Protein AF-A0A8E0VIP3-F1 (afdb_monomer_lite)

Sequence (101 aa):
MPTPKDGAHVLYSSLPDEWDQKVMSYVNENWNEKNRLDSLYPIMLKLEQAFGPGWRLDNVIDYKVEDPEAVPQSTINFCFGKDPTIYSIWRQRVPDNPISL

Secondary structure (DSSP, 8-state):
-PPP---EEEEEE---TTHHHHHHHHHHHH--TTSTTGGGHHHHHHHHHHH-S-EEEEEES-SS---TTBPTT--EEEEETT--PEEEEEEBPPPSS----

Structure (mmCIF, N/CA/C/O backbone):
data_AF-A0A8E0VIP3-F1
#
_entry.id   AF-A0A8E0VIP3-F1
#
loop_
_atom_site.group_PDB
_atom_site.id
_atom_site.type_symbol
_atom_site.label_atom_id
_atom_site.label_alt_id
_atom_site.label_comp_id
_atom_site.label_asym_id
_atom_site.label_entity_id
_atom_site.label_seq_id
_atom_site.pdbx_PDB_ins_code
_atom_site.Cartn_x
_atom_site.Cartn_y
_atom_site.Cartn_z
_atom_site.occupancy
_atom_site.B_iso_or_equiv
_atom_site.auth_seq_id
_atom_site.auth_comp_id
_atom_site.auth_asym_id
_atom_site.auth_atom_id
_atom_site.pdbx_PDB_model_num
ATOM 1 N N . MET A 1 1 ? -21.876 13.258 19.506 1.00 30.53 1 MET A N 1
ATOM 2 C CA . MET A 1 1 ? -21.689 13.376 18.046 1.00 30.53 1 MET A CA 1
ATOM 3 C C . MET A 1 1 ? -20.527 12.468 17.692 1.00 30.53 1 MET A C 1
ATOM 5 O O . MET A 1 1 ? -19.521 12.590 18.383 1.00 30.53 1 MET A O 1
ATOM 9 N N . PRO A 1 2 ? -20.646 11.523 16.748 1.00 32.59 2 PRO A N 1
ATOM 10 C CA . PRO A 1 2 ? -19.463 10.808 16.290 1.00 32.59 2 PRO A CA 1
ATOM 11 C C . PRO A 1 2 ? -18.527 11.849 15.666 1.00 32.59 2 PRO A C 1
ATOM 13 O O . PRO A 1 2 ? -18.940 12.610 14.792 1.00 32.59 2 PRO A O 1
ATOM 16 N N . THR A 1 3 ? -17.312 11.959 16.190 1.00 37.97 3 THR A N 1
ATOM 17 C CA . THR A 1 3 ? -16.224 12.711 15.560 1.00 37.97 3 THR A CA 1
ATOM 18 C C . THR A 1 3 ? -16.037 12.197 14.131 1.00 37.97 3 THR A C 1
ATOM 20 O O . THR A 1 3 ? -16.285 11.007 13.899 1.00 37.97 3 THR A O 1
ATOM 23 N N . PRO A 1 4 ? -15.623 13.039 13.163 1.00 40.31 4 PRO A N 1
ATOM 24 C CA . PRO A 1 4 ? -15.192 12.531 11.869 1.00 40.31 4 PRO A CA 1
ATOM 25 C C . PRO A 1 4 ? -14.205 11.396 12.139 1.00 40.31 4 PRO A C 1
ATOM 27 O O . PRO A 1 4 ? -13.301 11.557 12.961 1.00 40.31 4 PRO A O 1
ATOM 30 N N . LYS A 1 5 ? -14.415 10.225 11.532 1.00 53.25 5 LYS A N 1
ATOM 31 C CA . LYS A 1 5 ? -13.317 9.269 11.414 1.00 53.25 5 LYS A CA 1
ATOM 32 C C . LYS A 1 5 ? -12.247 10.033 10.645 1.00 53.25 5 LYS A C 1
ATOM 34 O O . LYS A 1 5 ? -12.440 10.270 9.455 1.00 53.25 5 LYS A O 1
ATOM 39 N N . ASP A 1 6 ? -11.207 10.498 11.325 1.00 67.62 6 ASP A N 1
ATOM 40 C CA . ASP A 1 6 ? -10.025 11.011 10.649 1.00 67.62 6 ASP A CA 1
ATOM 41 C C . ASP A 1 6 ? -9.506 9.830 9.819 1.00 67.62 6 ASP A C 1
ATOM 43 O O . ASP A 1 6 ? -9.035 8.829 10.364 1.00 67.62 6 ASP A O 1
ATOM 47 N N . GLY A 1 7 ? -9.787 9.868 8.519 1.00 77.00 7 GLY A N 1
ATOM 48 C CA . GLY A 1 7 ? -9.544 8.759 7.613 1.00 77.00 7 GLY A CA 1
ATOM 49 C C . GLY A 1 7 ? -8.056 8.471 7.452 1.00 77.00 7 GLY A C 1
ATOM 50 O O . GLY A 1 7 ? -7.186 9.103 8.052 1.00 77.00 7 GLY A O 1
ATOM 51 N N . ALA A 1 8 ? -7.754 7.504 6.603 1.00 88.06 8 ALA A N 1
ATOM 52 C CA . ALA A 1 8 ? -6.410 7.313 6.112 1.00 88.06 8 ALA A CA 1
ATOM 53 C C . ALA A 1 8 ? -5.997 8.522 5.257 1.00 88.06 8 ALA A C 1
ATOM 55 O O . ALA A 1 8 ? -6.725 8.919 4.339 1.00 88.06 8 ALA A O 1
ATOM 56 N N . HIS A 1 9 ? -4.816 9.071 5.529 1.00 88.62 9 HIS A N 1
ATOM 57 C CA . HIS A 1 9 ? -4.218 10.178 4.788 1.00 88.62 9 HIS A CA 1
ATOM 58 C C . HIS A 1 9 ? -2.890 9.743 4.172 1.00 88.62 9 HIS A C 1
ATOM 60 O O . HIS A 1 9 ? -2.073 9.109 4.839 1.00 88.62 9 HIS A O 1
ATOM 66 N N . VAL A 1 10 ? -2.668 10.105 2.907 1.00 91.00 10 VAL A N 1
ATOM 67 C CA . VAL A 1 10 ? -1.413 9.825 2.197 1.00 91.00 10 VAL A CA 1
ATOM 68 C C . VAL A 1 10 ? -0.311 10.740 2.722 1.00 91.00 10 VAL A C 1
ATOM 70 O O . VAL A 1 10 ? -0.490 11.953 2.805 1.00 91.00 10 VAL A O 1
ATOM 73 N N . LEU A 1 11 ? 0.838 10.153 3.039 1.00 90.62 11 LEU A N 1
ATOM 74 C CA . LEU A 1 11 ? 2.067 10.862 3.395 1.00 90.62 11 LEU A CA 1
ATOM 75 C C . LEU A 1 11 ? 3.039 10.919 2.213 1.00 90.62 11 LEU A C 1
ATOM 77 O O . LEU A 1 11 ? 3.716 11.927 2.014 1.00 90.62 11 LEU A O 1
ATOM 81 N N . TYR A 1 12 ? 3.083 9.845 1.426 1.00 91.19 12 TYR A N 1
ATOM 82 C CA . TYR A 1 12 ? 3.889 9.715 0.219 1.00 91.19 12 TYR A CA 1
ATOM 83 C C . TYR A 1 12 ? 3.236 8.703 -0.726 1.00 91.19 12 TYR A C 1
ATOM 85 O O . TYR A 1 12 ? 2.666 7.715 -0.269 1.00 91.19 12 TYR A O 1
ATOM 93 N N . SER A 1 13 ? 3.328 8.927 -2.034 1.00 93.19 13 SER A N 1
ATOM 94 C CA . SER A 1 13 ? 2.939 7.943 -3.041 1.00 93.19 13 SER A CA 1
ATOM 95 C C . SER A 1 13 ? 3.808 8.105 -4.279 1.00 93.19 13 SER A C 1
ATOM 97 O O . SER A 1 13 ? 4.024 9.226 -4.742 1.00 93.19 13 SER A O 1
ATOM 99 N N . SER A 1 14 ? 4.268 6.984 -4.819 1.00 93.38 14 SER A N 1
ATOM 100 C CA . SER A 1 14 ? 4.846 6.878 -6.156 1.00 93.38 14 SER A CA 1
ATOM 101 C C . SER A 1 14 ? 4.012 6.003 -7.086 1.00 93.38 14 SER A C 1
ATOM 103 O O . SER A 1 14 ? 4.417 5.776 -8.222 1.00 93.38 14 SER A O 1
ATOM 105 N N . LEU A 1 15 ? 2.852 5.516 -6.631 1.00 93.00 15 LEU A N 1
ATOM 106 C CA . LEU A 1 15 ? 1.967 4.699 -7.456 1.00 93.00 15 LEU A CA 1
ATOM 107 C C . LEU A 1 15 ? 1.599 5.410 -8.772 1.00 93.00 15 LEU A C 1
ATOM 109 O O . LEU A 1 15 ? 1.451 6.634 -8.774 1.00 93.00 15 LEU A O 1
ATOM 113 N N . PRO A 1 16 ? 1.390 4.659 -9.871 1.00 89.56 16 PRO A N 1
ATOM 114 C CA . PRO A 1 16 ? 0.934 5.232 -11.130 1.00 89.56 16 PRO A CA 1
ATOM 115 C C . PRO A 1 16 ? -0.430 5.910 -10.975 1.00 89.56 16 PRO A C 1
ATOM 117 O O . PRO A 1 16 ? -1.215 5.540 -10.096 1.00 89.56 16 PRO A O 1
ATOM 120 N N . ASP A 1 17 ? -0.718 6.864 -11.860 1.00 82.44 17 ASP A N 1
ATOM 121 C CA . ASP A 1 17 ? -1.905 7.720 -11.783 1.00 82.44 17 ASP A CA 1
ATOM 122 C C . ASP A 1 17 ? -3.201 6.936 -11.480 1.00 82.44 17 ASP A C 1
ATOM 124 O O . ASP A 1 17 ? -3.452 5.851 -12.014 1.00 82.44 17 ASP A O 1
ATOM 128 N N . GLU A 1 18 ? -4.027 7.512 -10.598 1.00 85.75 18 GLU A N 1
ATOM 129 C CA . GLU A 1 18 ? -5.295 6.989 -10.055 1.00 85.75 18 GLU A CA 1
ATOM 130 C C . GLU A 1 18 ? -5.201 5.834 -9.046 1.00 85.75 18 GLU A C 1
ATOM 132 O O . GLU A 1 18 ? -6.206 5.509 -8.398 1.00 85.75 18 GLU A O 1
ATOM 137 N N . TRP A 1 19 ? -4.053 5.167 -8.904 1.00 92.69 19 TRP A N 1
ATOM 138 C CA . TRP A 1 19 ? -3.944 4.046 -7.965 1.00 92.69 19 TRP A CA 1
ATOM 139 C C . TRP A 1 19 ? -3.847 4.482 -6.513 1.00 92.69 19 TRP A C 1
ATOM 141 O O . TRP A 1 19 ? -4.368 3.779 -5.649 1.00 92.69 19 TRP A O 1
ATOM 151 N N . ASP A 1 20 ? -3.275 5.651 -6.246 1.00 92.19 20 ASP A N 1
ATOM 152 C CA . ASP A 1 20 ? -3.278 6.248 -4.914 1.00 92.19 20 ASP A CA 1
ATOM 153 C C . ASP A 1 20 ? -4.715 6.422 -4.393 1.00 92.19 20 ASP A C 1
ATOM 155 O O . ASP A 1 20 ? -5.058 5.922 -3.324 1.00 92.19 20 ASP A O 1
ATOM 159 N N . GLN A 1 21 ? -5.608 7.006 -5.191 1.00 91.81 21 GLN A N 1
ATOM 160 C CA . GLN A 1 21 ? -7.012 7.202 -4.837 1.00 91.81 21 GLN A CA 1
ATOM 161 C C . GLN A 1 21 ? -7.748 5.870 -4.662 1.00 91.81 21 GLN A C 1
ATOM 163 O O . GLN A 1 21 ? -8.502 5.708 -3.702 1.00 91.81 21 GLN A O 1
ATOM 168 N N . LYS A 1 22 ? -7.510 4.891 -5.547 1.00 93.38 22 LYS A N 1
ATOM 169 C CA . LYS A 1 22 ? -8.127 3.554 -5.461 1.00 93.38 22 LYS A CA 1
ATOM 170 C C . LYS A 1 22 ? -7.701 2.815 -4.193 1.00 93.38 22 LYS A C 1
ATOM 172 O O . LYS A 1 22 ? -8.552 2.241 -3.509 1.00 93.38 22 LYS A O 1
ATOM 177 N N . VAL A 1 23 ? -6.410 2.848 -3.862 1.00 94.38 23 VAL A N 1
ATOM 178 C CA . VAL A 1 23 ? -5.882 2.259 -2.627 1.00 94.38 23 VAL A CA 1
ATOM 179 C C . VAL A 1 23 ? -6.481 2.972 -1.420 1.00 94.38 23 VAL A C 1
ATOM 181 O O . VAL A 1 23 ? -7.023 2.312 -0.539 1.00 94.38 23 VAL A O 1
ATOM 184 N N . MET A 1 24 ? -6.484 4.304 -1.400 1.00 93.19 24 MET A N 1
ATOM 185 C CA . MET A 1 24 ? -6.973 5.062 -0.248 1.00 93.19 24 MET A CA 1
ATOM 186 C C . MET A 1 24 ? -8.485 4.966 -0.040 1.00 93.19 24 MET A C 1
ATOM 188 O O . MET A 1 24 ? -8.918 4.952 1.113 1.00 93.19 24 MET A O 1
ATOM 192 N N . SER A 1 25 ? -9.291 4.846 -1.102 1.00 92.50 25 SER A N 1
ATOM 193 C CA . SER A 1 25 ? -10.726 4.542 -0.976 1.00 92.50 25 SER A CA 1
ATOM 194 C C . SER A 1 25 ? -10.914 3.196 -0.285 1.00 92.50 25 SER A C 1
ATOM 196 O O . SER A 1 25 ? -11.612 3.106 0.723 1.00 92.50 25 SER A O 1
ATOM 198 N N . TYR A 1 26 ? -10.198 2.165 -0.752 1.00 93.06 26 TYR A N 1
ATOM 199 C CA . TYR A 1 26 ? -10.265 0.835 -0.155 1.00 93.06 26 TYR A CA 1
ATOM 200 C C . TYR A 1 26 ? -9.833 0.844 1.315 1.00 93.06 26 TYR A C 1
ATOM 202 O O . TYR A 1 26 ? -10.538 0.307 2.168 1.00 93.06 26 TYR A O 1
ATOM 210 N N . VAL A 1 27 ? -8.691 1.462 1.620 1.00 92.00 27 VAL A N 1
ATOM 211 C CA . VAL A 1 27 ? -8.145 1.555 2.978 1.00 92.00 27 VAL A CA 1
ATOM 212 C C . VAL A 1 27 ? -9.154 2.232 3.913 1.00 92.00 27 VAL A C 1
ATOM 214 O O . VAL A 1 27 ? -9.440 1.704 4.984 1.00 92.00 27 VAL A O 1
ATOM 217 N N . ASN A 1 28 ? -9.749 3.354 3.500 1.00 89.94 28 ASN A N 1
ATOM 218 C CA . ASN A 1 28 ? -10.745 4.073 4.300 1.00 89.94 28 ASN A CA 1
ATOM 219 C C . ASN A 1 28 ? -12.037 3.276 4.532 1.00 89.94 28 ASN A C 1
ATOM 221 O O . ASN A 1 28 ? -12.616 3.339 5.617 1.00 89.94 28 ASN A O 1
ATOM 225 N N . GLU A 1 29 ? -12.491 2.528 3.527 1.00 90.25 29 GLU A N 1
ATOM 226 C CA . GLU A 1 29 ? -13.707 1.712 3.603 1.00 90.25 29 GLU A CA 1
ATOM 227 C C . GLU A 1 29 ? -13.531 0.464 4.476 1.00 90.25 29 GLU A C 1
ATOM 229 O O . GLU A 1 29 ? -14.471 0.053 5.158 1.00 90.25 29 GLU A O 1
ATOM 234 N N . ASN A 1 30 ? -12.339 -0.140 4.457 1.00 89.44 30 ASN A N 1
ATOM 235 C CA . ASN A 1 30 ? -12.104 -1.467 5.030 1.00 89.44 30 ASN A CA 1
ATOM 236 C C . ASN A 1 30 ? -11.327 -1.441 6.350 1.00 89.44 30 ASN A C 1
ATOM 238 O O . ASN A 1 30 ? -11.266 -2.467 7.025 1.00 89.44 30 ASN A O 1
ATOM 242 N N . TRP A 1 31 ? -10.770 -0.294 6.754 1.00 87.00 31 TRP A N 1
ATOM 243 C CA . TRP A 1 31 ? -9.968 -0.191 7.971 1.00 87.00 31 TRP A CA 1
ATOM 244 C C . TRP A 1 31 ? -10.680 -0.724 9.216 1.00 87.00 31 TRP A C 1
ATOM 246 O O . TRP A 1 31 ? -11.782 -0.296 9.578 1.00 87.00 31 TRP A O 1
ATOM 256 N N . ASN A 1 32 ? -9.982 -1.610 9.925 1.00 85.12 32 ASN A N 1
ATOM 257 C CA . ASN A 1 32 ? -10.418 -2.149 11.200 1.00 85.12 32 ASN A CA 1
ATOM 258 C C . ASN A 1 32 ? -9.296 -2.045 12.238 1.00 85.12 32 ASN A C 1
ATOM 260 O O . ASN A 1 32 ? -8.311 -2.775 12.176 1.00 85.12 32 ASN A O 1
ATOM 264 N N . GLU A 1 33 ? -9.483 -1.197 13.251 1.00 81.00 33 GLU A N 1
ATOM 265 C CA . GLU A 1 33 ? -8.489 -0.962 14.308 1.00 81.00 33 GLU A CA 1
ATOM 266 C C . GLU A 1 33 ? -8.072 -2.222 15.080 1.00 81.00 33 GLU A C 1
ATOM 2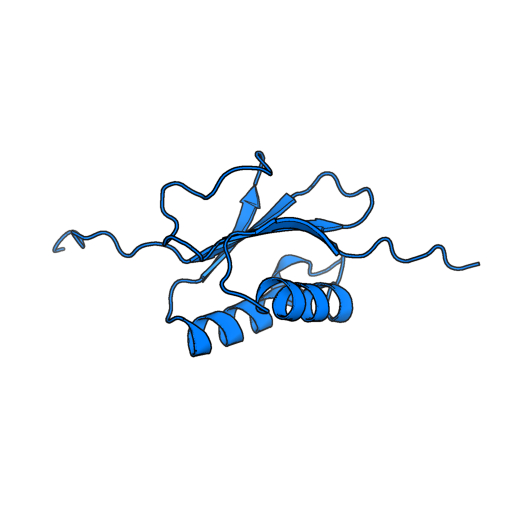68 O O . GLU A 1 33 ? -6.963 -2.252 15.614 1.00 81.00 33 GLU A O 1
ATOM 273 N N . LYS A 1 34 ? -8.933 -3.249 15.149 1.00 82.50 34 LYS A N 1
ATOM 274 C CA . LYS A 1 34 ? -8.636 -4.519 15.833 1.00 82.50 34 LYS A CA 1
ATOM 275 C C . LYS A 1 34 ? -7.828 -5.484 14.963 1.00 82.50 34 LYS A C 1
ATOM 277 O O . LYS A 1 34 ? -7.049 -6.253 15.508 1.00 82.50 34 LYS A O 1
ATOM 282 N N . ASN A 1 35 ? -7.990 -5.405 13.640 1.00 82.38 35 ASN A N 1
ATOM 283 C CA . ASN A 1 35 ? -7.396 -6.310 12.648 1.00 82.38 35 ASN A CA 1
ATOM 284 C C . ASN A 1 35 ? -6.745 -5.498 11.516 1.00 82.38 35 ASN A C 1
ATOM 286 O O . ASN A 1 35 ? -7.083 -5.654 10.343 1.00 82.38 35 ASN A O 1
ATOM 290 N N . ARG A 1 36 ? -5.854 -4.576 11.892 1.00 80.56 36 ARG A N 1
ATOM 291 C CA . ARG A 1 36 ? -5.331 -3.510 11.022 1.00 80.56 36 ARG A CA 1
ATOM 292 C C . ARG A 1 36 ? -4.755 -4.050 9.714 1.00 80.56 36 ARG A C 1
ATOM 294 O O . ARG A 1 36 ? -5.255 -3.711 8.647 1.00 80.56 36 ARG A O 1
ATOM 301 N N . LEU A 1 37 ? -3.761 -4.934 9.802 1.00 7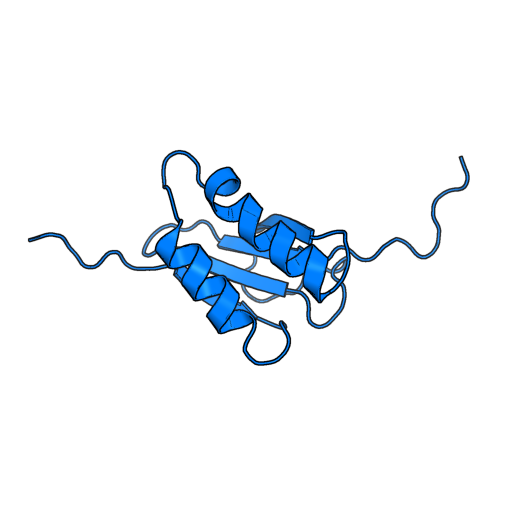9.94 37 LEU A N 1
ATOM 302 C CA . LEU A 1 37 ? -3.067 -5.481 8.631 1.00 79.94 37 LEU A CA 1
ATOM 303 C C . LEU A 1 37 ? -3.971 -6.410 7.811 1.00 79.94 37 LEU A C 1
ATOM 305 O O . LEU A 1 37 ? -4.074 -6.252 6.596 1.00 79.94 37 LEU A O 1
ATOM 309 N N . ASP A 1 38 ? -4.696 -7.313 8.474 1.00 83.38 38 ASP A N 1
ATOM 310 C CA . ASP A 1 38 ? -5.590 -8.267 7.804 1.00 83.38 38 ASP A CA 1
ATOM 311 C C . ASP A 1 38 ? -6.691 -7.561 7.005 1.00 83.38 38 ASP A C 1
ATOM 313 O O . ASP A 1 38 ? -7.052 -7.997 5.912 1.00 83.38 38 ASP A O 1
ATOM 317 N N . SER A 1 39 ? -7.195 -6.432 7.517 1.00 84.50 39 SER A N 1
ATOM 318 C CA . SER A 1 39 ? -8.220 -5.633 6.837 1.00 84.50 39 SER A CA 1
ATOM 319 C C . SER A 1 39 ? -7.748 -5.016 5.517 1.00 84.50 39 SER A C 1
ATOM 321 O O . SER A 1 39 ? -8.567 -4.660 4.671 1.00 84.50 39 SER A O 1
ATOM 323 N N . LEU A 1 40 ? -6.431 -4.932 5.313 1.00 86.31 40 LEU A N 1
ATOM 324 C CA . LEU A 1 40 ? -5.802 -4.353 4.129 1.00 86.31 40 LEU A CA 1
ATOM 325 C C . LEU A 1 40 ? -5.203 -5.413 3.195 1.00 86.31 40 LEU A C 1
ATOM 327 O O . LEU A 1 40 ? -4.809 -5.097 2.075 1.00 86.31 40 LEU A O 1
ATOM 331 N N . TYR A 1 41 ? -5.190 -6.687 3.586 1.00 85.56 41 TYR A N 1
ATOM 332 C CA . TYR A 1 41 ? -4.689 -7.758 2.726 1.00 85.56 41 TYR A CA 1
ATOM 333 C C . TYR A 1 41 ? -5.354 -7.804 1.333 1.00 85.56 41 TYR A C 1
ATOM 335 O O . TYR A 1 41 ? -4.643 -7.958 0.336 1.00 85.56 41 TYR A O 1
ATOM 343 N N . PRO A 1 42 ? -6.680 -7.597 1.177 1.00 90.75 42 PRO A N 1
ATOM 344 C CA . PRO A 1 42 ? -7.290 -7.726 -0.143 1.00 90.75 42 PRO A CA 1
ATOM 345 C C . PRO A 1 42 ? -6.932 -6.602 -1.128 1.00 90.75 42 PRO A C 1
ATOM 347 O O . PRO A 1 42 ? -7.044 -6.826 -2.335 1.00 90.75 42 PRO A O 1
ATOM 350 N N . ILE A 1 43 ? -6.478 -5.418 -0.680 1.00 93.06 43 ILE A N 1
ATOM 351 C CA . ILE A 1 43 ? -5.956 -4.413 -1.625 1.00 93.06 43 ILE A CA 1
ATOM 352 C C . ILE A 1 43 ? -4.613 -4.847 -2.211 1.00 93.06 43 ILE A C 1
ATOM 354 O O . ILE A 1 43 ? -4.382 -4.619 -3.397 1.00 93.06 43 ILE A O 1
ATOM 358 N N . MET A 1 44 ? -3.784 -5.569 -1.446 1.00 91.94 44 MET A N 1
ATOM 359 C CA . MET A 1 44 ? -2.542 -6.141 -1.973 1.00 91.94 44 MET A CA 1
ATOM 360 C C . MET A 1 44 ? -2.822 -7.124 -3.111 1.00 91.94 44 MET A C 1
ATOM 362 O O . MET A 1 44 ? -2.171 -7.044 -4.143 1.00 91.94 44 MET A O 1
ATOM 366 N N . LEU A 1 45 ? -3.855 -7.968 -3.001 1.00 91.75 45 LEU A N 1
ATOM 367 C CA . LEU A 1 45 ? -4.240 -8.885 -4.086 1.00 91.75 45 LEU A CA 1
ATOM 368 C C . LEU A 1 45 ? -4.642 -8.149 -5.375 1.00 91.75 45 LEU A C 1
ATOM 370 O O . LEU A 1 45 ? -4.316 -8.596 -6.474 1.00 91.75 45 LEU A O 1
ATOM 374 N N . LYS A 1 46 ? -5.334 -7.007 -5.267 1.00 94.06 46 LYS A N 1
ATOM 375 C CA . LYS A 1 46 ? -5.680 -6.183 -6.440 1.00 94.06 46 LYS A CA 1
ATOM 376 C C . LYS A 1 46 ? -4.437 -5.573 -7.086 1.00 94.06 46 LYS A C 1
ATOM 378 O O . LYS A 1 46 ? -4.346 -5.515 -8.309 1.00 94.06 46 LYS A O 1
ATOM 383 N N . LEU A 1 47 ? -3.486 -5.134 -6.267 1.00 94.81 47 LEU A N 1
ATOM 384 C CA . LEU A 1 47 ? -2.210 -4.602 -6.732 1.00 94.81 47 LEU A CA 1
ATOM 385 C C . LEU A 1 47 ? -1.351 -5.698 -7.385 1.00 94.81 47 LEU A C 1
ATOM 387 O O . LEU A 1 47 ? -0.749 -5.457 -8.431 1.00 94.81 47 LEU A O 1
ATOM 391 N N . GLU A 1 48 ? -1.372 -6.922 -6.849 1.00 93.62 48 GLU A N 1
ATOM 392 C CA . GLU A 1 48 ? -0.724 -8.085 -7.463 1.00 93.62 48 GLU A CA 1
ATOM 393 C C . GLU A 1 48 ? -1.290 -8.398 -8.849 1.00 93.62 48 GLU A C 1
ATOM 395 O O . GLU A 1 48 ? -0.532 -8.641 -9.787 1.00 93.62 48 GLU A O 1
ATOM 400 N N . GLN A 1 49 ? -2.613 -8.345 -9.004 1.00 93.38 49 GLN A N 1
ATOM 401 C CA . GLN A 1 49 ? -3.274 -8.561 -10.293 1.00 93.38 49 GLN A CA 1
ATOM 402 C C . GLN A 1 49 ? -2.941 -7.470 -11.318 1.00 93.38 49 GLN A C 1
ATOM 404 O O . GLN A 1 49 ? -2.834 -7.764 -12.507 1.00 93.38 49 GLN A O 1
ATOM 409 N N . ALA A 1 50 ? -2.790 -6.221 -10.872 1.00 92.62 50 ALA A N 1
ATOM 410 C CA . ALA A 1 50 ? -2.552 -5.083 -11.755 1.00 92.62 50 ALA A CA 1
ATOM 411 C C . ALA A 1 50 ? -1.082 -4.922 -12.162 1.00 92.62 50 ALA A C 1
ATOM 413 O O . ALA A 1 50 ? -0.791 -4.599 -13.312 1.00 92.62 50 ALA A O 1
ATOM 414 N N . PHE A 1 51 ? -0.158 -5.138 -11.227 1.00 92.44 51 PHE A N 1
ATOM 415 C CA . PHE A 1 51 ? 1.252 -4.785 -11.400 1.00 92.44 51 PHE A CA 1
ATOM 416 C C . PHE A 1 51 ? 2.201 -5.977 -11.297 1.00 92.44 51 PHE A C 1
ATOM 418 O O . PHE A 1 51 ? 3.385 -5.847 -11.607 1.00 92.44 51 PHE A O 1
ATOM 425 N N . GLY A 1 52 ? 1.699 -7.145 -10.902 1.00 91.69 52 GLY A N 1
ATOM 426 C CA . GLY A 1 52 ? 2.483 -8.346 -10.646 1.00 91.69 52 GLY A CA 1
ATOM 427 C C . GLY A 1 52 ? 2.775 -8.561 -9.156 1.00 91.69 52 GLY A C 1
ATOM 428 O O . GLY A 1 52 ? 2.551 -7.669 -8.336 1.00 91.69 52 GLY A O 1
ATOM 429 N N . PRO A 1 53 ? 3.286 -9.751 -8.799 1.00 92.31 53 PRO A N 1
ATOM 430 C CA . PRO A 1 53 ? 3.380 -10.217 -7.417 1.00 92.31 53 PRO A CA 1
ATOM 431 C C . PRO A 1 53 ? 4.450 -9.483 -6.605 1.00 92.31 53 PRO A C 1
ATOM 433 O O . PRO A 1 53 ? 5.316 -8.802 -7.170 1.00 92.31 53 PRO A O 1
ATOM 436 N N . GLY A 1 54 ? 4.426 -9.705 -5.287 1.00 92.50 54 GLY A N 1
ATOM 437 C CA . GLY A 1 54 ? 5.483 -9.265 -4.369 1.00 92.50 54 GLY A CA 1
ATOM 438 C C . GLY A 1 54 ? 5.139 -8.005 -3.583 1.00 92.50 54 GLY A C 1
ATOM 439 O O . GLY A 1 54 ? 6.041 -7.284 -3.163 1.00 92.50 54 GLY A O 1
ATOM 440 N N . TRP A 1 55 ? 3.850 -7.724 -3.402 1.00 94.25 55 TRP A N 1
ATOM 441 C CA . TRP A 1 55 ? 3.404 -6.603 -2.584 1.00 94.25 55 TRP A CA 1
ATOM 442 C C . TRP A 1 55 ? 3.566 -6.914 -1.095 1.00 94.25 55 TRP A C 1
ATOM 444 O O . TRP A 1 55 ? 3.357 -8.042 -0.637 1.00 94.25 55 TRP A O 1
ATOM 454 N N . ARG A 1 56 ? 3.989 -5.900 -0.351 1.00 92.06 56 ARG A N 1
ATOM 455 C CA . ARG A 1 56 ? 4.248 -5.916 1.085 1.00 92.06 56 ARG A CA 1
ATOM 456 C C . ARG A 1 56 ? 3.379 -4.863 1.755 1.00 92.06 56 ARG A C 1
ATOM 458 O O . ARG A 1 56 ? 3.028 -3.859 1.136 1.00 92.06 56 ARG A O 1
ATOM 465 N N . LEU A 1 57 ? 3.041 -5.119 3.013 1.00 91.50 57 LEU A N 1
ATOM 466 C CA . LEU A 1 57 ? 2.387 -4.172 3.902 1.00 91.50 57 LEU A CA 1
ATOM 467 C C . LEU A 1 57 ? 3.175 -4.164 5.207 1.00 91.50 57 LEU A C 1
ATOM 469 O O . LEU A 1 57 ? 3.145 -5.149 5.944 1.00 91.50 57 LEU A O 1
ATOM 473 N N . ASP A 1 58 ? 3.837 -3.048 5.481 1.00 88.62 58 ASP A N 1
ATOM 474 C CA . ASP A 1 58 ? 4.732 -2.891 6.623 1.00 88.62 58 ASP A CA 1
ATOM 475 C C . ASP A 1 58 ? 4.389 -1.644 7.437 1.00 88.62 58 ASP A C 1
ATOM 477 O O . ASP A 1 58 ? 3.763 -0.700 6.947 1.00 88.62 58 ASP A O 1
ATOM 481 N N . ASN A 1 59 ? 4.851 -1.626 8.686 1.00 88.44 59 ASN A N 1
ATOM 482 C CA . ASN A 1 59 ? 4.886 -0.412 9.491 1.00 88.44 59 ASN A CA 1
ATOM 483 C C . ASN A 1 59 ? 6.277 0.213 9.359 1.00 88.44 59 ASN A C 1
ATOM 485 O O . ASN A 1 59 ? 7.274 -0.446 9.654 1.00 88.44 59 ASN A O 1
ATOM 489 N N . VAL A 1 60 ? 6.348 1.482 8.966 1.00 84.31 60 VAL A N 1
ATOM 490 C CA . VAL A 1 60 ? 7.618 2.186 8.733 1.00 84.31 60 VAL A CA 1
ATOM 491 C C . VAL A 1 60 ? 7.804 3.351 9.700 1.00 84.31 60 VAL A C 1
ATOM 493 O O . VAL A 1 60 ? 6.850 3.868 10.280 1.00 84.31 60 VAL A O 1
ATOM 496 N N . ILE A 1 61 ? 9.060 3.751 9.897 1.00 77.62 61 ILE A N 1
ATOM 497 C CA . ILE A 1 61 ? 9.430 4.869 10.780 1.00 77.62 61 ILE A CA 1
ATOM 498 C C . ILE A 1 61 ? 9.545 6.177 9.984 1.00 77.62 61 ILE A C 1
ATOM 500 O O . ILE A 1 61 ? 9.191 7.239 10.493 1.00 77.62 61 ILE A O 1
ATOM 504 N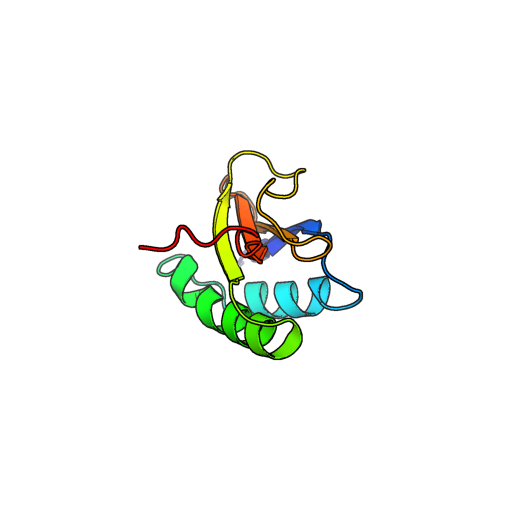 N . ASP A 1 62 ? 10.023 6.109 8.737 1.00 75.44 62 ASP A N 1
ATOM 505 C CA . ASP A 1 62 ? 10.174 7.268 7.855 1.00 75.44 62 ASP A CA 1
ATOM 506 C C . ASP A 1 62 ? 9.029 7.327 6.834 1.00 75.44 62 ASP A C 1
ATOM 508 O O . ASP A 1 62 ? 8.733 6.357 6.141 1.00 75.44 62 ASP A O 1
ATOM 512 N N . TYR A 1 63 ? 8.369 8.479 6.754 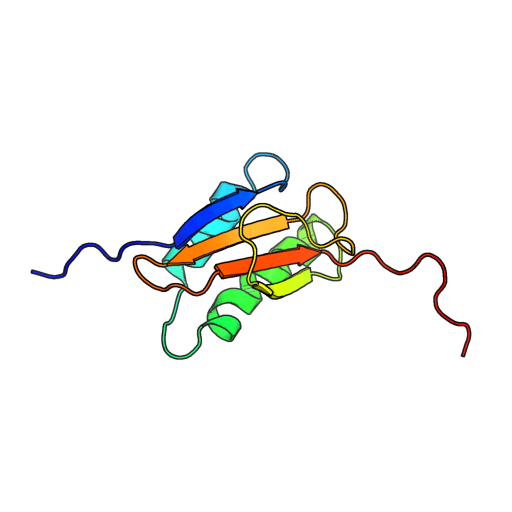1.00 64.06 63 TYR A N 1
ATOM 513 C CA . TYR A 1 63 ? 7.155 8.693 5.968 1.00 64.06 63 TYR A CA 1
ATOM 514 C C . TYR A 1 63 ? 7.426 9.153 4.530 1.00 64.06 63 TYR A C 1
ATOM 516 O O . TYR A 1 63 ? 6.507 9.123 3.710 1.00 64.06 63 TYR A O 1
ATOM 524 N N . LYS A 1 64 ? 8.651 9.599 4.214 1.00 66.56 64 LYS A N 1
ATOM 525 C CA . LYS A 1 64 ? 8.972 10.321 2.964 1.00 66.56 64 LYS A CA 1
ATOM 526 C C . LYS A 1 64 ? 9.798 9.546 1.945 1.00 66.56 64 LYS A C 1
ATOM 528 O O . LYS A 1 64 ? 10.173 10.126 0.927 1.00 66.56 64 LYS A O 1
ATOM 533 N N . VAL A 1 65 ? 10.116 8.287 2.213 1.00 68.62 65 VAL A N 1
ATOM 534 C CA . VAL A 1 65 ? 11.099 7.544 1.421 1.00 68.62 65 VAL A CA 1
ATOM 535 C C . VAL A 1 65 ? 10.466 6.263 0.883 1.00 68.62 65 VAL A C 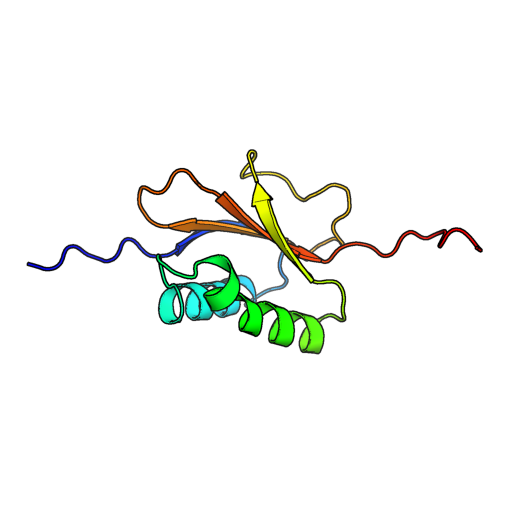1
ATOM 537 O O . VAL A 1 65 ? 9.638 5.640 1.550 1.00 68.62 65 VAL A O 1
ATOM 540 N N . GLU A 1 66 ? 10.829 5.903 -0.347 1.00 79.06 66 GLU A N 1
ATOM 541 C CA . GLU A 1 66 ? 10.608 4.555 -0.870 1.00 79.06 66 GLU A CA 1
ATOM 542 C C . GLU A 1 66 ? 11.548 3.582 -0.162 1.00 79.06 66 GLU A C 1
ATOM 544 O O . GLU A 1 66 ? 12.710 3.914 0.086 1.00 79.06 66 GLU A O 1
ATOM 549 N N . ASP A 1 67 ? 11.077 2.371 0.132 1.00 82.56 67 ASP A N 1
ATOM 550 C CA . ASP A 1 67 ? 11.990 1.324 0.581 1.00 82.56 67 ASP A CA 1
ATOM 551 C C . ASP A 1 67 ? 13.082 1.112 -0.496 1.00 82.56 67 ASP A C 1
ATOM 553 O O . ASP A 1 67 ? 12.747 1.046 -1.684 1.00 82.56 67 ASP A O 1
ATOM 557 N N . PRO A 1 68 ? 14.381 1.035 -0.149 1.00 84.50 68 PRO A N 1
ATOM 558 C CA . PRO A 1 68 ? 15.447 0.796 -1.125 1.00 84.50 68 PRO A CA 1
ATOM 559 C C . PRO A 1 68 ? 15.249 -0.478 -1.958 1.00 84.50 68 PRO A C 1
ATOM 561 O O . PRO A 1 68 ? 15.746 -0.566 -3.085 1.00 84.50 68 PRO A O 1
ATOM 564 N N . GLU A 1 69 ? 14.528 -1.462 -1.418 1.00 88.19 69 GLU A N 1
ATOM 565 C CA . GLU A 1 69 ? 14.164 -2.697 -2.104 1.00 88.19 69 GLU A CA 1
ATOM 566 C C . GLU A 1 69 ? 12.888 -2.565 -2.947 1.00 88.19 69 GLU A C 1
ATOM 568 O O . GLU A 1 69 ? 12.512 -3.515 -3.637 1.00 88.19 69 GLU A O 1
ATOM 573 N N . ALA A 1 70 ? 12.212 -1.415 -2.936 1.00 90.81 70 ALA A N 1
ATOM 574 C CA . ALA A 1 70 ? 10.997 -1.213 -3.705 1.00 90.81 70 ALA A CA 1
ATOM 575 C C . ALA A 1 70 ? 11.264 -1.173 -5.218 1.00 90.81 70 ALA A C 1
ATOM 577 O O . ALA A 1 70 ? 12.277 -0.675 -5.735 1.00 90.81 70 ALA A O 1
ATOM 578 N N . VAL A 1 71 ? 10.306 -1.701 -5.973 1.00 92.31 71 VAL A N 1
ATOM 579 C CA . VAL A 1 71 ? 10.187 -1.420 -7.401 1.00 92.31 71 VAL A CA 1
ATOM 580 C C . VAL A 1 71 ? 9.827 0.066 -7.556 1.00 92.31 71 VAL A C 1
ATOM 582 O O . VAL A 1 71 ? 8.966 0.552 -6.818 1.00 92.31 71 VAL A O 1
ATOM 585 N N . PRO A 1 72 ? 10.440 0.810 -8.495 1.00 90.19 72 PRO A N 1
ATOM 586 C CA . PRO A 1 72 ? 10.046 2.192 -8.745 1.00 90.19 72 PRO A CA 1
ATOM 587 C C . PRO A 1 72 ? 8.549 2.304 -9.038 1.00 90.19 72 PRO A C 1
ATOM 589 O O . PRO A 1 72 ? 7.978 1.429 -9.690 1.00 90.19 72 PRO A O 1
ATOM 592 N N . GLN A 1 73 ? 7.934 3.400 -8.600 1.00 91.50 73 GLN A N 1
ATOM 593 C CA . GLN A 1 73 ? 6.508 3.669 -8.803 1.00 91.50 73 GLN A CA 1
ATOM 594 C C . GLN A 1 73 ? 5.574 2.613 -8.192 1.00 91.50 73 GLN A C 1
ATOM 596 O O . GLN A 1 73 ? 4.561 2.239 -8.781 1.00 91.50 73 GLN A O 1
ATOM 601 N N . SER A 1 74 ? 5.928 2.069 -7.028 1.00 94.50 74 SER A N 1
ATOM 602 C CA . SER A 1 74 ? 5.136 1.011 -6.392 1.00 94.50 74 SER A CA 1
ATOM 603 C C . SER A 1 74 ? 4.819 1.260 -4.926 1.00 94.50 74 SER A C 1
ATOM 605 O O . SER A 1 74 ? 4.290 0.364 -4.285 1.00 94.50 74 SER A O 1
ATOM 607 N N 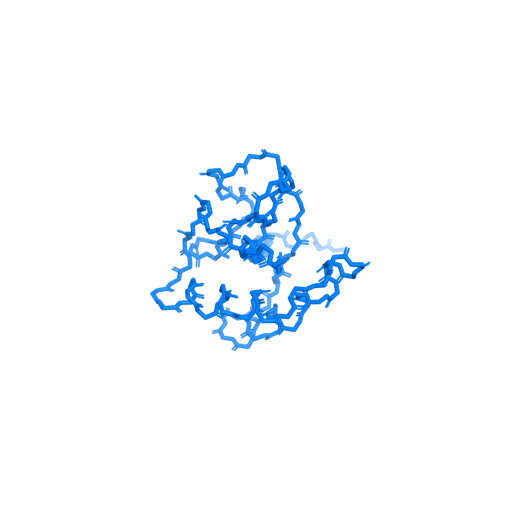. THR A 1 75 ? 5.098 2.450 -4.395 1.00 95.06 75 THR A N 1
ATOM 608 C CA . THR A 1 75 ? 5.015 2.714 -2.955 1.00 95.06 75 THR A CA 1
ATOM 609 C C . THR A 1 75 ? 3.879 3.671 -2.626 1.00 95.06 75 THR A C 1
ATOM 611 O O . THR A 1 75 ? 3.694 4.682 -3.301 1.00 95.06 75 THR A O 1
ATOM 614 N N . ILE A 1 76 ? 3.161 3.401 -1.539 1.00 94.44 76 ILE A N 1
ATOM 615 C CA . ILE A 1 76 ? 2.266 4.353 -0.882 1.00 94.44 76 ILE A CA 1
ATOM 616 C C . ILE A 1 76 ? 2.406 4.248 0.637 1.00 94.44 76 ILE A C 1
ATOM 618 O O . ILE A 1 76 ? 2.253 3.176 1.218 1.00 94.44 76 ILE A O 1
ATOM 622 N N . ASN A 1 77 ? 2.665 5.385 1.277 1.00 93.50 77 ASN A N 1
ATOM 623 C CA . ASN A 1 77 ? 2.763 5.525 2.724 1.00 93.50 77 ASN A CA 1
ATOM 624 C C . ASN A 1 77 ? 1.576 6.345 3.232 1.00 93.50 77 ASN A C 1
ATOM 626 O O . ASN A 1 77 ? 1.273 7.408 2.684 1.00 93.50 77 ASN A O 1
ATOM 630 N N . PHE A 1 78 ? 0.922 5.889 4.295 1.00 91.56 78 PHE A N 1
ATOM 631 C CA . PHE A 1 78 ? -0.257 6.542 4.860 1.00 91.56 78 PHE A CA 1
ATOM 632 C C . PHE A 1 78 ? -0.361 6.332 6.373 1.00 91.56 78 PHE A C 1
ATOM 634 O O . PHE A 1 78 ? 0.243 5.425 6.940 1.00 91.56 78 PHE A O 1
ATOM 641 N N . CYS A 1 79 ? -1.146 7.170 7.041 1.00 89.75 79 CYS A N 1
ATOM 642 C CA . CYS A 1 79 ? -1.484 7.020 8.458 1.00 89.75 79 CYS A CA 1
ATOM 643 C C . CYS A 1 79 ? -2.980 7.265 8.685 1.00 89.75 79 CYS A C 1
ATOM 645 O O . CYS A 1 79 ? -3.671 7.755 7.792 1.00 89.75 79 CYS A O 1
ATOM 647 N N . PHE A 1 80 ? -3.479 6.930 9.876 1.00 87.00 80 PHE A N 1
ATOM 648 C CA . PHE A 1 80 ? -4.881 7.126 10.260 1.00 87.00 80 PHE A CA 1
ATOM 649 C C . PHE A 1 80 ? -4.995 8.164 11.369 1.00 87.00 80 PHE A C 1
ATOM 651 O O . PHE A 1 80 ? -4.525 7.929 12.481 1.00 87.00 80 PHE A O 1
ATOM 658 N N . GLY A 1 81 ? -5.665 9.283 11.098 1.00 79.81 81 GLY A N 1
ATOM 659 C CA . GLY A 1 81 ? -5.926 10.324 12.092 1.00 79.81 81 GLY A CA 1
ATOM 660 C C . GLY A 1 81 ? -4.731 10.692 12.972 1.00 79.81 81 GLY A C 1
ATOM 661 O O . GLY A 1 81 ? -3.724 11.199 12.487 1.00 79.81 81 GLY A O 1
ATOM 662 N N . LYS A 1 82 ? -4.861 10.464 14.286 1.00 72.12 82 LYS A N 1
ATOM 663 C CA . LYS A 1 82 ? -3.811 10.737 15.286 1.00 72.12 82 LYS A CA 1
ATOM 664 C C . LYS A 1 82 ? -2.892 9.542 15.572 1.00 72.12 82 LYS A C 1
ATOM 666 O O . LYS A 1 82 ? -2.059 9.645 16.471 1.00 72.12 82 LYS A O 1
ATOM 671 N N . ASP A 1 83 ? -3.068 8.410 14.889 1.00 73.00 83 ASP A N 1
ATOM 672 C CA . ASP A 1 83 ? -2.199 7.244 15.059 1.00 73.00 83 ASP A CA 1
ATOM 673 C C . ASP A 1 83 ? -0.787 7.599 14.555 1.00 73.00 83 ASP A C 1
ATOM 675 O O . ASP A 1 83 ? -0.640 7.981 13.391 1.00 73.00 83 ASP A O 1
ATOM 679 N N . PRO A 1 84 ? 0.255 7.502 15.404 1.00 78.50 84 PRO A N 1
ATOM 680 C CA . PRO A 1 84 ? 1.627 7.777 14.984 1.00 78.50 84 PRO A CA 1
ATOM 681 C C . PRO A 1 84 ? 2.190 6.696 14.048 1.00 78.50 84 PRO A C 1
ATOM 683 O O . PRO A 1 84 ? 3.285 6.866 13.518 1.00 78.50 84 PRO A O 1
ATOM 686 N N . THR A 1 85 ? 1.481 5.579 13.866 1.00 86.94 85 THR A N 1
ATOM 687 C CA . THR A 1 85 ? 1.898 4.478 12.997 1.00 86.94 85 THR A CA 1
ATOM 688 C C . THR A 1 85 ? 1.744 4.871 11.534 1.00 86.94 85 THR A C 1
ATOM 690 O O . THR A 1 85 ? 0.654 5.232 11.082 1.00 86.94 85 THR A O 1
ATOM 693 N N . ILE A 1 86 ? 2.836 4.736 10.787 1.00 89.50 86 ILE A N 1
ATOM 694 C CA . ILE A 1 86 ? 2.852 4.885 9.337 1.00 89.50 86 ILE A CA 1
ATOM 695 C C . ILE A 1 86 ? 2.816 3.491 8.724 1.00 89.50 86 ILE A C 1
ATOM 697 O O . ILE A 1 86 ? 3.637 2.637 9.058 1.00 89.50 86 ILE A O 1
ATOM 701 N N . TYR A 1 87 ? 1.875 3.285 7.817 1.00 90.81 87 TYR A N 1
ATOM 702 C CA . TYR A 1 87 ? 1.739 2.070 7.030 1.00 90.81 87 TYR A CA 1
ATOM 703 C C . TYR A 1 87 ? 2.324 2.320 5.649 1.00 90.81 87 TYR A C 1
ATOM 705 O O . TYR A 1 87 ? 2.084 3.375 5.061 1.00 90.81 87 TYR A O 1
ATOM 713 N N . SER A 1 88 ? 3.069 1.352 5.133 1.00 92.75 88 SER A N 1
ATOM 714 C CA . SER A 1 88 ? 3.611 1.363 3.782 1.00 92.75 88 SER A CA 1
ATOM 715 C C . SER A 1 88 ? 3.098 0.153 3.022 1.00 92.75 88 SER A C 1
ATOM 717 O O . SER A 1 88 ? 3.222 -0.974 3.499 1.00 92.75 88 SER A O 1
ATOM 719 N N . ILE A 1 89 ? 2.521 0.386 1.846 1.00 94.38 89 ILE A N 1
ATOM 720 C CA . ILE A 1 89 ? 2.269 -0.653 0.850 1.00 94.38 89 ILE A CA 1
ATOM 721 C C . ILE A 1 89 ? 3.259 -0.427 -0.284 1.00 94.38 89 ILE A C 1
ATOM 723 O O . ILE A 1 89 ? 3.263 0.644 -0.890 1.00 94.38 89 ILE A O 1
ATOM 727 N N . TRP A 1 90 ? 4.085 -1.425 -0.573 1.00 94.56 90 TRP A N 1
ATOM 728 C CA . TRP A 1 90 ? 5.118 -1.325 -1.599 1.00 94.56 90 TRP A CA 1
ATOM 729 C C . TRP A 1 90 ? 5.369 -2.672 -2.263 1.00 94.56 90 TRP A C 1
ATOM 731 O O . TRP A 1 90 ? 5.044 -3.721 -1.705 1.00 94.56 90 TRP A O 1
ATOM 741 N N . ARG A 1 91 ? 5.927 -2.671 -3.474 1.00 94.56 91 ARG A N 1
ATOM 742 C CA . ARG A 1 91 ? 6.273 -3.912 -4.170 1.00 94.56 91 ARG A CA 1
ATOM 743 C C . ARG A 1 91 ? 7.762 -4.187 -4.061 1.00 94.56 91 ARG A C 1
ATOM 745 O O . ARG A 1 91 ? 8.571 -3.388 -4.525 1.00 94.56 91 ARG A O 1
ATOM 752 N N . GLN A 1 92 ? 8.121 -5.348 -3.527 1.00 92.62 92 GLN A N 1
ATOM 753 C CA . GLN A 1 92 ? 9.513 -5.761 -3.410 1.00 92.62 92 GLN A CA 1
ATOM 754 C C . GLN A 1 92 ? 10.102 -6.110 -4.778 1.00 92.62 92 GLN A C 1
ATOM 756 O O . GLN A 1 92 ? 9.509 -6.853 -5.568 1.00 92.62 92 GLN A O 1
ATOM 761 N N . ARG A 1 93 ? 11.296 -5.587 -5.058 1.00 88.06 93 ARG A N 1
ATOM 762 C CA . ARG A 1 93 ? 12.103 -5.987 -6.205 1.00 88.06 93 ARG A CA 1
ATOM 763 C C . ARG A 1 93 ? 12.565 -7.423 -5.992 1.00 88.06 93 ARG A C 1
ATOM 765 O O . ARG A 1 93 ? 13.113 -7.760 -4.946 1.00 88.06 93 ARG A O 1
ATOM 772 N N . VAL A 1 94 ? 12.365 -8.277 -6.991 1.00 77.69 94 VAL A N 1
ATOM 773 C CA . VAL A 1 94 ? 12.998 -9.599 -6.980 1.00 77.69 94 VAL A CA 1
ATOM 774 C C . VAL A 1 94 ? 14.507 -9.370 -7.103 1.00 77.69 94 VAL A C 1
ATOM 776 O O . VAL A 1 94 ? 14.908 -8.659 -8.024 1.00 77.69 94 VAL A O 1
ATOM 779 N N . PRO A 1 95 ? 15.345 -9.910 -6.203 1.00 65.44 95 PRO A N 1
ATOM 780 C CA . PRO A 1 95 ? 16.789 -9.775 -6.335 1.00 65.44 95 PRO A CA 1
ATOM 781 C C . PRO A 1 95 ? 17.238 -10.314 -7.697 1.00 65.44 95 PRO A C 1
ATOM 783 O O . PRO A 1 95 ? 16.905 -11.448 -8.039 1.00 65.44 95 PRO A O 1
ATOM 786 N N . ASP A 1 96 ? 18.023 -9.537 -8.449 1.00 61.97 96 ASP A N 1
ATOM 787 C CA . ASP A 1 96 ? 18.550 -9.954 -9.763 1.00 61.97 96 ASP A CA 1
ATOM 788 C C . ASP A 1 96 ? 19.429 -11.220 -9.674 1.00 61.97 96 ASP A C 1
ATOM 790 O O . ASP A 1 96 ? 19.651 -11.903 -10.670 1.00 61.97 96 ASP A O 1
ATOM 794 N N . ASN A 1 97 ? 19.884 -11.567 -8.466 1.00 48.16 97 ASN A N 1
ATOM 795 C CA . ASN A 1 97 ? 20.482 -12.854 -8.136 1.00 48.16 97 ASN A CA 1
ATOM 796 C C . ASN A 1 97 ? 19.603 -13.587 -7.113 1.00 48.16 97 ASN A C 1
ATOM 798 O O . ASN A 1 97 ? 19.796 -13.399 -5.906 1.00 48.16 97 ASN A O 1
ATOM 802 N N . PRO A 1 98 ? 18.680 -14.467 -7.538 1.00 53.69 98 PRO A N 1
ATOM 803 C CA . PRO A 1 98 ? 18.242 -15.520 -6.644 1.00 53.69 98 PRO A CA 1
ATOM 804 C C . PRO A 1 98 ? 19.492 -16.347 -6.348 1.00 53.69 98 PRO A C 1
ATOM 806 O O . PRO A 1 98 ? 20.105 -16.900 -7.263 1.00 53.69 98 PRO A O 1
ATOM 809 N N . ILE A 1 99 ? 19.927 -16.376 -5.087 1.00 53.41 99 ILE A N 1
ATOM 810 C CA . ILE A 1 99 ? 20.969 -17.306 -4.652 1.00 53.41 99 ILE A CA 1
ATOM 811 C C . ILE A 1 99 ? 20.535 -18.679 -5.166 1.00 53.41 99 ILE A C 1
ATOM 813 O O . ILE A 1 99 ? 19.481 -19.183 -4.778 1.00 53.41 99 ILE A O 1
ATOM 817 N N . SER A 1 100 ? 21.298 -19.222 -6.115 1.00 47.47 100 SER A N 1
ATOM 818 C CA . SER A 1 100 ? 21.130 -20.601 -6.553 1.00 47.47 100 SER A CA 1
ATOM 819 C C . SER A 1 100 ? 21.445 -21.455 -5.332 1.00 47.47 100 SER A C 1
ATOM 821 O O . SER A 1 100 ? 22.597 -21.487 -4.898 1.00 47.47 100 SER A O 1
ATOM 823 N N . LEU A 1 101 ? 20.398 -22.007 -4.717 1.00 48.34 101 LEU A N 1
ATOM 824 C CA . LEU A 1 101 ? 20.511 -23.014 -3.664 1.00 48.34 101 LEU A CA 1
ATOM 825 C C . LEU A 1 101 ? 21.137 -24.291 -4.228 1.00 48.34 101 LEU A C 1
ATOM 827 O O . LEU A 1 101 ? 20.790 -24.652 -5.377 1.00 48.34 101 LEU A O 1
#

pLDDT: mean 82.91, std 14.97, range [30.53, 95.06]

Radius of gyration: 14.34 Å; chains: 1; bounding box: 43×36×30 Å

Organism: NCBI:txid27845

Foldseek 3Di:
DPDPFQAKDWLDALAPPPVLVVLRVQLRVQADPVCGVVSSVVVQVVVCVVPNDAKDKDWDDDRYDDDPQFDGNFWIWIDTDPPNTIIMITGGDDPPDPPPD